Protein AF-A0A6C0DML0-F1 (afdb_monomer_lite)

Structure (mmCIF, N/CA/C/O backbone):
data_AF-A0A6C0DML0-F1
#
_entry.id   AF-A0A6C0DML0-F1
#
loop_
_atom_site.group_PDB
_atom_site.id
_atom_site.type_symbol
_atom_site.label_atom_id
_atom_site.label_alt_id
_atom_site.label_comp_id
_atom_site.label_asym_id
_atom_site.label_entity_id
_atom_site.label_seq_id
_atom_site.pdbx_PDB_ins_code
_atom_site.Cartn_x
_atom_site.Cartn_y
_atom_site.Cartn_z
_atom_site.occupancy
_atom_site.B_iso_or_equiv
_atom_site.auth_seq_id
_atom_site.auth_comp_id
_atom_site.auth_asym_id
_atom_site.auth_atom_id
_atom_site.pdbx_PDB_model_num
ATOM 1 N N . GLY A 1 1 ? -5.661 2.789 -9.251 1.00 93.88 1 GLY A N 1
ATOM 2 C CA . GLY A 1 1 ? -4.244 3.008 -8.913 1.00 93.88 1 GLY A CA 1
ATOM 3 C C . GLY A 1 1 ? -3.797 1.994 -7.886 1.00 93.88 1 GLY A C 1
ATOM 4 O O . GLY A 1 1 ? -4.492 1.006 -7.683 1.00 93.88 1 GLY A O 1
ATOM 5 N N . ASP A 1 2 ? -2.663 2.245 -7.259 1.00 95.19 2 ASP A N 1
ATOM 6 C CA . ASP A 1 2 ? -1.960 1.373 -6.307 1.00 95.19 2 ASP A CA 1
ATOM 7 C C . ASP A 1 2 ? -2.015 1.852 -4.852 1.00 95.19 2 ASP A C 1
ATOM 9 O O . ASP A 1 2 ? -1.761 1.061 -3.951 1.00 95.19 2 ASP A O 1
ATOM 13 N N . SER A 1 3 ? -2.454 3.087 -4.599 1.00 97.00 3 SER A N 1
ATOM 14 C CA . SER A 1 3 ? -2.884 3.501 -3.258 1.00 97.00 3 SER A CA 1
ATOM 15 C C . SER A 1 3 ? -3.981 2.575 -2.717 1.00 97.00 3 SER A C 1
ATOM 17 O O . SER A 1 3 ? -4.858 2.118 -3.464 1.00 97.00 3 SER A O 1
ATOM 19 N N . GLN A 1 4 ? -3.973 2.332 -1.405 1.00 97.94 4 GLN A N 1
ATOM 20 C CA . GLN A 1 4 ? -4.898 1.395 -0.770 1.00 97.94 4 GLN A CA 1
ATOM 21 C C . GLN A 1 4 ? -5.742 2.040 0.334 1.00 97.94 4 GLN A C 1
ATOM 23 O O . GLN A 1 4 ? -5.418 3.077 0.912 1.00 97.94 4 GLN A O 1
ATOM 28 N N . THR A 1 5 ? -6.873 1.404 0.607 1.00 98.06 5 THR A N 1
ATOM 29 C CA . THR A 1 5 ? -7.866 1.734 1.619 1.00 98.06 5 THR A CA 1
ATOM 30 C C . THR A 1 5 ? -8.155 0.481 2.428 1.00 98.06 5 THR A C 1
ATOM 32 O O . THR A 1 5 ? -8.636 -0.509 1.879 1.00 98.06 5 THR A O 1
ATOM 35 N N . ALA A 1 6 ? -7.898 0.545 3.729 1.00 98.19 6 ALA A N 1
ATOM 36 C CA . ALA A 1 6 ? -8.237 -0.470 4.711 1.00 98.19 6 ALA A CA 1
ATOM 37 C C . ALA A 1 6 ? -9.461 -0.022 5.525 1.00 98.19 6 ALA A C 1
ATOM 39 O O . ALA A 1 6 ? -9.567 1.137 5.933 1.00 98.19 6 ALA A O 1
ATOM 40 N N . VAL A 1 7 ? -10.395 -0.937 5.773 1.00 98.38 7 VAL A N 1
ATOM 41 C CA . VAL A 1 7 ? -11.592 -0.695 6.584 1.00 98.38 7 VAL A CA 1
ATOM 42 C C . VAL A 1 7 ? -11.605 -1.673 7.743 1.00 98.38 7 VAL A C 1
ATOM 44 O O . VAL A 1 7 ? -11.570 -2.888 7.547 1.00 98.38 7 VAL A O 1
ATOM 47 N N . PHE A 1 8 ? -11.708 -1.123 8.945 1.00 98.25 8 PHE A N 1
ATOM 48 C CA . PHE A 1 8 ? -11.825 -1.863 10.189 1.00 98.25 8 PHE A CA 1
ATOM 49 C C . PHE A 1 8 ? -13.219 -1.678 10.774 1.00 98.25 8 PHE A C 1
ATOM 51 O O . PHE A 1 8 ? -13.732 -0.555 10.797 1.00 98.25 8 PHE A O 1
ATOM 58 N N . ILE A 1 9 ? -13.801 -2.761 11.282 1.00 97.06 9 ILE A N 1
ATOM 59 C CA . ILE A 1 9 ? -15.013 -2.735 12.105 1.00 97.06 9 ILE A CA 1
ATOM 60 C C . ILE A 1 9 ? -14.655 -3.365 13.445 1.00 97.06 9 ILE A C 1
ATOM 62 O O . ILE A 1 9 ? -14.235 -4.517 13.496 1.00 97.06 9 ILE A O 1
ATOM 66 N N . GLU A 1 10 ? -14.807 -2.602 14.525 1.00 94.81 10 GLU A N 1
ATOM 67 C CA . GLU A 1 10 ? -14.180 -2.917 15.810 1.00 94.81 10 GLU A CA 1
ATOM 68 C C . GLU A 1 10 ? -12.689 -3.232 15.624 1.00 94.81 10 GLU A C 1
ATOM 70 O O . GLU A 1 10 ? -11.957 -2.375 15.131 1.00 94.81 10 GLU A O 1
ATOM 75 N N . ASP A 1 11 ? -12.213 -4.404 16.042 1.00 94.25 11 ASP A N 1
ATOM 76 C CA . ASP A 1 11 ? -10.816 -4.848 15.946 1.00 94.25 11 ASP A CA 1
ATOM 77 C C . ASP A 1 11 ? -10.492 -5.626 14.660 1.00 94.25 11 ASP A C 1
ATOM 79 O O . ASP A 1 11 ? -9.337 -5.985 14.451 1.00 94.25 11 ASP A O 1
ATOM 83 N N . ASP A 1 12 ? -11.466 -5.837 13.771 1.00 96.38 12 ASP A N 1
ATOM 84 C CA . ASP A 1 12 ? -11.284 -6.679 12.589 1.00 96.38 12 ASP A CA 1
ATOM 85 C C . ASP A 1 12 ? -11.021 -5.843 11.329 1.00 96.38 12 ASP A C 1
ATOM 87 O O . ASP A 1 12 ? -11.812 -4.961 10.980 1.00 96.38 12 ASP A O 1
ATOM 91 N N . LEU A 1 13 ? -9.945 -6.157 10.597 1.00 97.44 13 LEU A N 1
ATOM 92 C CA . LEU A 1 13 ? -9.744 -5.690 9.220 1.00 97.44 13 LEU A CA 1
ATOM 93 C C . LEU A 1 13 ? -10.727 -6.430 8.304 1.00 97.44 13 LEU A C 1
ATOM 95 O O . LEU A 1 13 ? -10.506 -7.583 7.937 1.00 97.44 13 LEU A O 1
ATOM 99 N N . VAL A 1 14 ? -11.822 -5.770 7.928 1.00 97.75 14 VAL A N 1
ATOM 100 C CA . VAL A 1 14 ? -12.894 -6.387 7.126 1.00 97.75 14 VAL A CA 1
ATOM 101 C C . VAL A 1 14 ? -12.702 -6.206 5.625 1.00 97.75 14 VAL A C 1
ATOM 103 O O . VAL A 1 14 ? -13.309 -6.925 4.829 1.00 97.75 14 VAL A O 1
ATOM 106 N N . TYR A 1 15 ? -11.892 -5.229 5.219 1.00 97.94 15 TYR A N 1
ATOM 107 C CA . TYR A 1 15 ? -11.622 -4.960 3.814 1.00 97.94 15 TYR A CA 1
ATOM 108 C C . TYR A 1 15 ? -10.293 -4.237 3.626 1.00 97.94 15 TYR A C 1
ATOM 110 O O . TYR A 1 15 ? -9.970 -3.315 4.369 1.00 97.94 15 TYR A O 1
ATOM 118 N N . ILE A 1 16 ? -9.579 -4.613 2.572 1.00 97.56 16 ILE A N 1
ATOM 119 C CA . ILE A 1 16 ? -8.513 -3.829 1.961 1.00 97.56 16 ILE A CA 1
ATOM 120 C C . ILE A 1 16 ? -8.627 -4.012 0.447 1.00 97.56 16 ILE A C 1
ATOM 122 O O . ILE A 1 16 ? -8.854 -5.134 -0.012 1.00 97.56 16 ILE A O 1
ATOM 126 N N . ASN A 1 17 ? -8.539 -2.935 -0.336 1.00 96.81 17 ASN A N 1
ATOM 127 C CA . ASN A 1 17 ? -8.574 -3.090 -1.791 1.00 96.81 17 ASN A CA 1
ATOM 128 C C . ASN A 1 17 ? -7.263 -3.688 -2.307 1.00 96.81 17 ASN A C 1
ATOM 130 O O . ASN A 1 17 ? -6.176 -3.439 -1.775 1.00 96.81 17 ASN A O 1
ATOM 134 N N . THR A 1 18 ? -7.376 -4.439 -3.396 1.00 95.56 18 THR A N 1
ATOM 135 C CA . THR A 1 18 ? -6.220 -4.897 -4.157 1.00 95.56 18 THR A CA 1
ATOM 136 C C . THR A 1 18 ? -5.711 -3.748 -5.036 1.00 95.56 18 THR A C 1
ATOM 138 O O . THR A 1 18 ? -6.524 -3.071 -5.671 1.00 95.56 18 THR A O 1
ATOM 141 N N . PRO A 1 19 ? -4.393 -3.495 -5.086 1.00 95.62 19 PRO A N 1
ATOM 142 C CA . PRO A 1 19 ? -3.811 -2.533 -6.012 1.00 95.62 19 PRO A CA 1
ATOM 143 C C . PRO A 1 19 ? -4.158 -2.847 -7.471 1.00 95.62 19 PRO A C 1
ATOM 145 O O . PRO A 1 19 ? -4.246 -4.011 -7.882 1.00 95.62 19 PRO A O 1
ATOM 148 N N . HIS A 1 20 ? -4.316 -1.798 -8.273 1.00 95.25 20 HIS A N 1
ATOM 149 C CA . HIS A 1 20 ? -4.466 -1.927 -9.715 1.00 95.25 20 HIS A CA 1
ATOM 150 C C . HIS A 1 20 ? -3.101 -1.820 -10.403 1.00 95.25 20 HIS A C 1
ATOM 152 O O . HIS A 1 20 ? -2.721 -0.753 -10.899 1.00 95.25 20 HIS A O 1
ATOM 158 N N . THR A 1 21 ? -2.368 -2.931 -10.384 1.00 93.19 21 THR A N 1
ATOM 159 C CA . THR A 1 21 ? -1.037 -3.110 -10.981 1.00 93.19 21 THR A CA 1
ATOM 160 C C . THR A 1 21 ? -1.000 -4.395 -11.810 1.00 93.19 21 THR A C 1
ATOM 162 O O . THR A 1 21 ? -1.948 -5.183 -11.809 1.00 93.19 21 THR A O 1
ATOM 165 N N . MET A 1 22 ? 0.108 -4.640 -12.509 1.00 90.94 22 MET A N 1
ATOM 166 C CA . MET A 1 22 ? 0.290 -5.857 -13.309 1.00 90.94 22 MET A CA 1
ATOM 167 C C . MET A 1 22 ? 0.529 -7.131 -12.479 1.00 90.94 22 MET A C 1
ATOM 169 O O . MET A 1 22 ? 0.470 -8.228 -13.029 1.00 90.94 22 MET A O 1
ATOM 173 N N . ASP A 1 23 ? 0.730 -7.014 -11.165 1.00 88.94 23 ASP A N 1
ATOM 174 C CA . ASP A 1 23 ? 0.811 -8.172 -10.264 1.00 88.94 23 ASP A CA 1
ATOM 175 C C . ASP A 1 23 ? -0.586 -8.711 -9.902 1.00 88.94 23 ASP A C 1
ATOM 177 O O . ASP A 1 23 ? -0.748 -9.856 -9.473 1.00 88.94 23 ASP A O 1
ATOM 181 N N . ASN A 1 24 ? -1.629 -7.905 -10.124 1.00 91.88 24 ASN A N 1
ATOM 182 C CA . ASN A 1 24 ? -3.017 -8.310 -9.974 1.00 91.88 24 ASN A CA 1
ATOM 183 C C . ASN A 1 24 ? -3.502 -9.007 -11.256 1.00 91.88 24 ASN A C 1
ATOM 185 O O . ASN A 1 24 ? -3.801 -8.365 -12.261 1.00 91.88 24 ASN A O 1
ATOM 189 N N . MET A 1 25 ? -3.640 -10.336 -11.219 1.00 90.44 25 MET A N 1
ATOM 190 C CA . MET A 1 25 ? -4.054 -11.123 -12.392 1.00 90.44 25 MET A CA 1
ATOM 191 C C . MET A 1 25 ? -5.420 -10.713 -12.963 1.00 90.44 25 MET A C 1
ATOM 193 O O . MET A 1 25 ? -5.630 -10.825 -14.170 1.00 90.44 25 MET A O 1
ATOM 197 N N . ALA A 1 26 ? -6.339 -10.200 -12.137 1.00 91.50 26 ALA A N 1
ATOM 198 C CA . ALA A 1 26 ? -7.614 -9.683 -12.631 1.00 91.50 26 ALA A CA 1
ATOM 199 C C . ALA A 1 26 ? -7.417 -8.418 -13.484 1.00 91.50 26 ALA A C 1
ATOM 201 O O . ALA A 1 26 ? -8.069 -8.259 -14.516 1.00 91.50 26 ALA A O 1
ATOM 202 N N . GLU A 1 27 ? -6.474 -7.554 -13.100 1.00 91.38 27 GLU A N 1
ATOM 203 C CA . GLU A 1 27 ? -6.104 -6.387 -13.899 1.00 91.38 27 GLU A CA 1
ATOM 204 C C . GLU A 1 27 ? -5.375 -6.782 -15.172 1.00 91.38 27 GLU A C 1
ATOM 206 O O . GLU A 1 27 ? -5.682 -6.221 -16.218 1.00 91.38 27 GLU A O 1
ATOM 211 N N . VAL A 1 28 ? -4.480 -7.774 -15.117 1.00 88.75 28 VAL A N 1
ATOM 212 C CA . VAL A 1 28 ? -3.797 -8.307 -16.307 1.00 88.75 28 VAL A CA 1
ATOM 213 C C . VAL A 1 28 ? -4.809 -8.755 -17.359 1.00 88.75 28 VAL A C 1
ATOM 215 O O . VAL A 1 28 ? -4.687 -8.376 -18.523 1.00 88.75 28 VAL A O 1
ATOM 218 N N . GLU A 1 29 ? -5.838 -9.513 -16.975 1.00 88.75 29 GLU A N 1
ATOM 219 C CA . GLU A 1 29 ? -6.895 -9.902 -17.917 1.00 88.75 29 GLU A CA 1
ATOM 220 C C . GLU A 1 29 ? -7.714 -8.702 -18.411 1.00 88.75 29 GLU A C 1
ATOM 222 O O . GLU A 1 29 ? -8.021 -8.618 -19.601 1.00 88.75 29 GLU A O 1
ATOM 227 N N . ARG A 1 30 ? -8.023 -7.737 -17.534 1.00 87.88 30 ARG A N 1
ATOM 228 C CA . ARG A 1 30 ? -8.771 -6.526 -17.901 1.00 87.88 30 ARG A CA 1
ATOM 229 C C . ARG A 1 30 ? -8.016 -5.677 -18.929 1.00 87.88 30 ARG A C 1
ATOM 231 O O . ARG A 1 30 ? -8.591 -5.278 -19.941 1.00 87.88 30 ARG A O 1
ATOM 238 N N . VAL A 1 31 ? -6.728 -5.407 -18.707 1.00 86.12 31 VAL A N 1
ATOM 239 C CA . VAL A 1 31 ? -5.958 -4.456 -19.529 1.00 86.12 31 VAL A CA 1
ATOM 240 C C . VAL A 1 31 ? -5.550 -4.991 -20.893 1.00 86.12 31 VAL A C 1
ATOM 242 O O . VAL A 1 31 ? -5.407 -4.186 -21.816 1.00 86.12 31 VAL A O 1
ATOM 245 N N . LYS A 1 32 ? -5.437 -6.318 -21.068 1.00 82.62 32 LYS A N 1
ATOM 246 C CA . LYS A 1 32 ? -5.144 -6.956 -22.371 1.00 82.62 32 LYS A CA 1
ATOM 247 C C . LYS A 1 32 ? -6.042 -6.457 -23.503 1.00 82.62 32 LYS A C 1
ATOM 249 O O . LYS A 1 32 ? -5.628 -6.453 -24.659 1.00 82.62 32 LYS A O 1
ATOM 254 N N . HIS A 1 33 ? -7.267 -6.054 -23.177 1.00 79.38 33 HIS A N 1
ATOM 255 C CA . HIS A 1 33 ? -8.265 -5.606 -24.144 1.00 79.38 33 HIS A CA 1
ATOM 256 C C . HIS A 1 33 ? -8.387 -4.083 -24.262 1.00 79.38 33 HIS A C 1
ATOM 258 O O . HIS A 1 33 ? -8.988 -3.600 -25.218 1.00 79.38 33 HIS A O 1
ATOM 264 N N . VAL A 1 34 ? -7.844 -3.333 -23.302 1.00 77.19 34 VAL A N 1
ATOM 265 C CA . VAL A 1 34 ? -8.111 -1.894 -23.136 1.00 77.19 34 VAL A CA 1
ATOM 266 C C . VAL A 1 34 ? -6.882 -1.046 -23.443 1.00 77.19 34 VAL A C 1
ATOM 268 O O . VAL A 1 34 ? -7.019 0.107 -23.843 1.00 77.19 34 VAL A O 1
ATOM 271 N N . ILE A 1 35 ? -5.684 -1.614 -23.296 1.00 77.00 35 ILE A N 1
ATOM 272 C CA . ILE A 1 35 ? -4.423 -0.903 -23.483 1.00 77.00 35 ILE A CA 1
ATOM 273 C C . ILE A 1 35 ? -3.761 -1.400 -24.776 1.00 77.00 35 ILE A C 1
ATOM 275 O O . ILE A 1 35 ? -3.022 -2.385 -24.750 1.00 77.00 35 ILE A O 1
ATOM 279 N N . PRO A 1 36 ? -4.035 -0.791 -25.943 1.00 70.94 36 PRO A N 1
ATOM 280 C CA . PRO A 1 36 ? -3.389 -1.192 -27.187 1.00 70.94 36 PRO A CA 1
ATOM 281 C C . PRO A 1 36 ? -1.902 -0.810 -27.174 1.00 70.94 36 PRO A C 1
ATOM 283 O O . PRO A 1 36 ? -1.524 0.204 -26.597 1.00 70.94 36 PRO A O 1
ATOM 286 N N . ASN A 1 37 ? -1.066 -1.595 -27.861 1.00 75.38 37 ASN A N 1
ATOM 287 C CA . ASN A 1 37 ? 0.341 -1.263 -28.136 1.00 75.38 37 ASN A CA 1
ATOM 288 C C . ASN A 1 37 ? 1.185 -0.935 -26.886 1.00 75.38 37 ASN A C 1
ATOM 290 O O . ASN A 1 37 ? 1.981 0.003 -26.888 1.00 75.38 37 ASN A O 1
ATOM 294 N N . HIS A 1 38 ? 1.023 -1.717 -25.819 1.00 82.31 38 HIS A N 1
ATOM 295 C CA . HIS A 1 38 ? 1.942 -1.690 -24.686 1.00 82.31 38 HIS A CA 1
ATOM 296 C C . HIS A 1 38 ? 2.901 -2.876 -24.733 1.00 82.31 38 HIS A C 1
ATOM 298 O O . HIS A 1 38 ? 2.602 -3.926 -25.308 1.00 82.31 38 HIS A O 1
ATOM 304 N N . TYR A 1 39 ? 4.039 -2.717 -24.076 1.00 85.31 39 TYR A N 1
ATOM 305 C CA . TYR A 1 39 ? 4.870 -3.833 -23.659 1.00 85.31 39 TYR A CA 1
ATOM 306 C C . TYR A 1 39 ? 5.140 -3.734 -22.168 1.00 85.31 39 TYR A C 1
ATOM 308 O O . TYR A 1 39 ? 4.914 -2.708 -21.528 1.00 85.31 39 TYR A O 1
ATOM 316 N N . ILE A 1 40 ? 5.583 -4.847 -21.611 1.00 87.69 40 ILE A N 1
ATOM 317 C CA . ILE A 1 40 ? 5.849 -4.979 -20.193 1.00 87.69 40 ILE A CA 1
ATOM 318 C C . ILE A 1 40 ? 7.359 -5.001 -19.999 1.00 87.69 40 ILE A C 1
ATOM 320 O O . ILE A 1 40 ? 8.065 -5.695 -20.733 1.00 87.69 40 ILE A O 1
ATOM 324 N N . VAL A 1 41 ? 7.842 -4.263 -19.005 1.00 90.62 41 VAL A N 1
ATOM 325 C CA . VAL A 1 41 ? 9.226 -4.363 -18.537 1.00 90.62 41 VAL A CA 1
ATOM 326 C C . VAL A 1 41 ? 9.244 -4.738 -17.067 1.00 90.62 41 VAL A C 1
ATOM 328 O O . VAL A 1 41 ? 8.400 -4.288 -16.292 1.00 90.62 41 VAL A O 1
ATOM 331 N N . GLN A 1 42 ? 10.210 -5.573 -16.704 1.00 92.12 42 GLN A N 1
ATOM 332 C CA . GLN A 1 42 ? 10.499 -5.903 -15.317 1.00 92.12 42 GLN A CA 1
ATOM 333 C C . GLN A 1 42 ? 11.651 -5.032 -14.835 1.00 92.12 42 GLN A C 1
ATOM 335 O O . GLN A 1 42 ? 12.624 -4.817 -15.565 1.00 92.12 42 GLN A O 1
ATOM 340 N N . VAL A 1 43 ? 11.485 -4.473 -13.644 1.00 90.50 43 VAL A N 1
ATOM 341 C CA . VAL A 1 43 ? 12.467 -3.607 -13.002 1.00 90.50 43 VAL A CA 1
ATOM 342 C C . VAL A 1 43 ? 12.669 -4.117 -11.577 1.00 90.50 43 VAL A C 1
ATOM 344 O O . VAL A 1 43 ? 11.675 -4.394 -10.898 1.00 90.50 43 VAL A O 1
ATOM 347 N N . PRO A 1 44 ? 13.915 -4.201 -11.084 1.00 89.88 44 PRO A N 1
ATOM 348 C CA . PRO A 1 44 ? 14.152 -4.581 -9.703 1.00 89.88 44 PRO A CA 1
ATOM 349 C C . PRO A 1 44 ? 13.577 -3.527 -8.752 1.00 89.88 44 PRO A C 1
ATOM 351 O O . PRO A 1 44 ? 13.782 -2.325 -8.935 1.00 89.88 44 PRO A O 1
ATOM 354 N N . ARG A 1 45 ? 12.914 -3.988 -7.695 1.00 89.62 45 ARG A N 1
ATOM 355 C CA . ARG A 1 45 ? 12.476 -3.194 -6.547 1.00 89.62 45 ARG A CA 1
ATOM 356 C C . ARG A 1 45 ? 12.918 -3.841 -5.240 1.00 89.62 45 ARG A C 1
ATOM 358 O O . ARG A 1 45 ? 13.173 -5.044 -5.180 1.00 89.62 45 ARG A O 1
ATOM 365 N N . TYR A 1 46 ? 12.958 -3.047 -4.180 1.00 91.19 46 TYR A N 1
ATOM 366 C CA . TYR A 1 46 ? 13.096 -3.558 -2.820 1.00 91.19 46 TYR A CA 1
ATOM 367 C C . TYR A 1 46 ? 11.716 -3.663 -2.183 1.00 91.19 46 TYR A C 1
ATOM 369 O O . TYR A 1 46 ? 10.960 -2.698 -2.193 1.00 91.19 46 TYR A O 1
ATOM 377 N N . ALA A 1 47 ? 11.401 -4.829 -1.631 1.00 92.44 47 ALA A N 1
ATOM 378 C CA . ALA A 1 47 ? 10.193 -5.055 -0.854 1.00 92.44 47 ALA A CA 1
ATOM 379 C C . ALA A 1 47 ? 10.583 -5.436 0.572 1.00 92.44 47 ALA A C 1
ATOM 381 O O . ALA A 1 47 ? 11.498 -6.239 0.781 1.00 92.44 47 ALA A O 1
ATOM 382 N N . ILE A 1 48 ? 9.884 -4.885 1.559 1.00 94.69 48 ILE A N 1
ATOM 383 C CA . ILE A 1 48 ? 10.034 -5.319 2.948 1.00 94.69 48 ILE A CA 1
ATOM 384 C C . ILE A 1 48 ? 9.696 -6.811 3.069 1.00 94.69 48 ILE A C 1
ATOM 386 O O . ILE A 1 48 ? 8.703 -7.295 2.528 1.00 94.69 48 ILE A O 1
ATOM 390 N N . SER A 1 49 ? 10.548 -7.557 3.767 1.00 94.62 49 SER A N 1
ATOM 391 C CA . SER A 1 49 ? 10.334 -8.981 4.063 1.00 94.62 49 SER A CA 1
ATOM 392 C C . SER A 1 49 ? 10.161 -9.245 5.554 1.00 94.62 49 SER A C 1
ATOM 394 O O . SER A 1 49 ? 9.636 -10.282 5.950 1.00 94.62 49 SER A O 1
ATOM 396 N N . SER A 1 50 ? 10.614 -8.316 6.395 1.00 95.56 50 SER A N 1
ATOM 397 C CA . SER A 1 50 ? 10.429 -8.335 7.844 1.00 95.56 50 SER A CA 1
ATOM 398 C C . SER A 1 50 ? 10.595 -6.927 8.413 1.00 95.56 50 SER A C 1
ATOM 400 O O . SER A 1 50 ? 10.895 -5.984 7.685 1.00 95.56 50 SER A O 1
ATOM 402 N N . LEU A 1 51 ? 10.443 -6.769 9.732 1.00 94.88 51 LEU A N 1
ATOM 403 C CA . LEU A 1 51 ? 10.560 -5.465 10.395 1.00 94.88 51 LEU A CA 1
ATOM 404 C C . LEU A 1 51 ? 11.934 -4.800 10.220 1.00 94.88 51 LEU A C 1
ATOM 406 O O . LEU A 1 51 ? 12.043 -3.599 10.449 1.00 94.88 51 LEU A O 1
ATOM 410 N N . THR A 1 52 ? 12.966 -5.559 9.847 1.00 94.56 52 THR A N 1
ATOM 411 C CA . THR A 1 52 ? 14.355 -5.085 9.724 1.00 94.56 52 THR A CA 1
ATOM 412 C C . THR A 1 52 ? 15.040 -5.496 8.422 1.00 94.56 52 THR A C 1
ATOM 414 O O . THR A 1 52 ? 16.212 -5.172 8.226 1.00 94.56 52 THR A O 1
ATOM 417 N N . SER A 1 53 ? 14.347 -6.216 7.533 1.00 95.19 53 SER A N 1
ATOM 418 C CA . SER A 1 53 ? 14.946 -6.748 6.303 1.00 95.19 53 SER A CA 1
ATOM 419 C C . SER A 1 53 ? 14.082 -6.475 5.077 1.00 95.19 53 SER A C 1
ATOM 421 O O . SER A 1 53 ? 12.855 -6.400 5.166 1.00 95.19 53 SER A O 1
ATOM 423 N N . MET A 1 54 ? 14.752 -6.357 3.937 1.00 95.44 54 MET A N 1
ATOM 424 C CA . MET A 1 54 ? 14.156 -6.236 2.613 1.00 95.44 54 MET A CA 1
ATOM 425 C C . MET A 1 54 ? 14.721 -7.305 1.690 1.00 95.44 54 MET A C 1
ATOM 427 O O . MET A 1 54 ? 15.851 -7.761 1.857 1.00 95.44 54 MET A O 1
ATOM 431 N N . LYS A 1 55 ? 13.956 -7.647 0.663 1.00 94.06 55 LYS A N 1
ATOM 432 C CA . LYS A 1 55 ? 14.372 -8.518 -0.433 1.00 94.06 55 LYS A CA 1
ATOM 433 C C . LYS A 1 55 ? 14.271 -7.776 -1.756 1.00 94.06 55 LYS A C 1
ATOM 435 O O . LYS A 1 55 ? 13.421 -6.901 -1.927 1.00 94.06 55 LYS A O 1
ATOM 440 N N . LYS A 1 56 ? 15.136 -8.145 -2.697 1.00 92.44 56 LYS A N 1
ATOM 441 C CA . LYS A 1 56 ? 15.000 -7.726 -4.091 1.00 92.44 56 LYS A CA 1
ATOM 442 C C . LYS A 1 56 ? 13.928 -8.567 -4.764 1.00 92.44 56 LYS A C 1
ATOM 444 O O . LYS A 1 56 ? 14.001 -9.794 -4.744 1.00 92.44 56 LYS A O 1
ATOM 449 N N . GLU A 1 57 ? 12.963 -7.900 -5.369 1.00 91.94 57 GLU A N 1
ATOM 450 C CA . GLU A 1 57 ? 11.922 -8.506 -6.191 1.00 91.94 57 GLU A CA 1
ATOM 451 C C . GLU A 1 57 ? 11.882 -7.814 -7.548 1.00 91.94 57 GLU A C 1
ATOM 453 O O . GLU A 1 57 ? 12.355 -6.692 -7.694 1.00 91.94 57 GLU A O 1
ATOM 458 N N . GLU A 1 58 ? 11.285 -8.459 -8.539 1.00 91.12 58 GLU A N 1
ATOM 459 C CA . GLU A 1 58 ? 10.950 -7.796 -9.796 1.00 91.12 58 GLU A CA 1
ATOM 460 C C . GLU A 1 58 ? 9.554 -7.182 -9.673 1.00 91.12 58 GLU A C 1
ATOM 462 O O . GLU A 1 58 ? 8.629 -7.842 -9.200 1.00 91.12 58 GLU A O 1
ATOM 467 N N . THR A 1 59 ? 9.400 -5.934 -10.110 1.00 90.06 59 THR A N 1
ATOM 468 C CA . THR A 1 59 ? 8.094 -5.303 -10.328 1.00 90.06 59 THR A CA 1
ATOM 469 C C . THR A 1 59 ? 7.868 -5.050 -11.807 1.00 90.06 59 THR A C 1
ATOM 471 O O . THR A 1 59 ? 8.803 -4.987 -12.609 1.00 90.06 59 THR A O 1
ATOM 474 N N . THR A 1 60 ? 6.605 -4.906 -12.173 1.00 91.06 60 THR A N 1
ATOM 475 C CA . THR A 1 60 ? 6.162 -4.891 -13.556 1.00 91.06 60 THR A CA 1
ATOM 476 C C . THR A 1 60 ? 5.643 -3.509 -13.941 1.00 91.06 60 THR A C 1
ATOM 478 O O . THR A 1 60 ? 4.646 -3.036 -13.400 1.00 91.06 60 THR A O 1
ATOM 481 N N . TYR A 1 61 ? 6.276 -2.883 -14.935 1.00 90.31 61 TYR A N 1
ATOM 482 C CA . TYR A 1 61 ? 5.816 -1.627 -15.527 1.00 90.31 61 TYR A CA 1
ATOM 483 C C . TYR A 1 61 ? 5.176 -1.860 -16.891 1.00 90.31 61 TYR A C 1
ATOM 485 O O . TYR A 1 61 ? 5.660 -2.646 -17.710 1.00 90.31 61 TYR A O 1
ATOM 493 N N . ILE A 1 62 ? 4.118 -1.100 -17.158 1.00 88.56 62 ILE A N 1
ATOM 494 C CA . ILE A 1 62 ? 3.502 -0.986 -18.476 1.00 88.56 62 ILE A CA 1
ATOM 495 C C . ILE A 1 62 ? 4.192 0.159 -19.205 1.00 88.56 62 ILE A C 1
ATOM 497 O O . ILE A 1 62 ? 4.175 1.300 -18.734 1.00 88.56 62 ILE A O 1
ATOM 501 N N . VAL A 1 63 ? 4.780 -0.143 -20.358 1.00 88.25 63 VAL A N 1
ATOM 502 C CA . VAL A 1 63 ? 5.360 0.855 -21.251 1.00 88.25 63 VAL A CA 1
ATOM 503 C C . VAL A 1 63 ? 4.445 1.046 -22.446 1.00 88.25 63 VAL A C 1
ATOM 505 O O . VAL A 1 63 ? 4.164 0.112 -23.197 1.00 88.25 63 VAL A O 1
ATOM 508 N N . TYR A 1 64 ? 3.970 2.271 -22.606 1.00 82.75 64 TYR A N 1
ATOM 509 C CA . TYR A 1 64 ? 3.138 2.687 -23.729 1.00 82.75 64 TYR A CA 1
ATOM 510 C C . TYR A 1 64 ? 4.048 3.149 -24.849 1.00 82.75 64 TYR A C 1
ATOM 512 O O . TYR A 1 64 ? 4.978 3.893 -24.575 1.00 82.75 64 TYR A O 1
ATOM 520 N N . SER A 1 65 ? 3.801 2.741 -26.091 1.00 72.00 65 SER A N 1
ATOM 521 C CA . SER A 1 65 ? 4.727 3.045 -27.186 1.00 72.00 65 SER A CA 1
ATOM 522 C C . SER A 1 65 ? 4.647 4.491 -27.697 1.00 72.00 65 SER A C 1
ATOM 524 O O . SER A 1 65 ? 5.622 4.983 -28.255 1.00 72.00 65 SER A O 1
ATOM 526 N N . GLU A 1 66 ? 3.514 5.189 -27.531 1.00 71.12 66 GLU A N 1
ATOM 527 C CA . GLU A 1 66 ? 3.302 6.528 -28.109 1.00 71.12 66 GLU A CA 1
ATOM 528 C C . GLU A 1 66 ? 2.378 7.417 -27.243 1.00 71.12 66 GLU A C 1
ATOM 530 O O . GLU A 1 66 ? 1.161 7.224 -27.256 1.00 71.12 66 GLU A O 1
ATOM 535 N N . PRO A 1 67 ? 2.900 8.432 -26.522 1.00 70.94 67 PRO A N 1
ATOM 536 C CA . PRO A 1 67 ? 4.318 8.683 -26.244 1.00 70.94 67 PRO A CA 1
ATOM 537 C C . PRO A 1 67 ? 4.917 7.602 -25.336 1.00 70.94 67 PRO A C 1
ATOM 539 O O . PRO A 1 67 ? 4.205 7.059 -24.491 1.00 70.94 67 PRO A O 1
ATOM 542 N N . GLU A 1 68 ? 6.229 7.360 -25.455 1.00 78.69 68 GLU A N 1
ATOM 543 C CA . GLU A 1 68 ? 6.933 6.441 -24.556 1.00 78.69 68 GLU A CA 1
ATOM 544 C C . GLU A 1 68 ? 6.813 6.912 -23.107 1.00 78.69 68 GLU A C 1
ATOM 546 O O . GLU A 1 68 ? 7.359 7.948 -22.715 1.00 78.69 68 GLU A O 1
ATOM 551 N N . ARG A 1 69 ? 6.031 6.176 -22.319 1.00 84.75 69 ARG A N 1
ATOM 552 C CA . ARG A 1 69 ? 5.846 6.424 -20.890 1.00 84.75 69 ARG A CA 1
ATOM 553 C C . ARG A 1 69 ? 5.722 5.107 -20.163 1.00 84.75 69 ARG A C 1
ATOM 555 O O . ARG A 1 69 ? 5.079 4.185 -20.653 1.00 84.75 69 ARG A O 1
ATOM 562 N N . MET A 1 70 ? 6.294 5.068 -18.970 1.00 88.44 70 MET A N 1
ATOM 563 C CA . MET A 1 70 ? 6.201 3.935 -18.063 1.00 88.44 70 MET A CA 1
ATOM 564 C C . MET A 1 70 ? 5.205 4.257 -16.954 1.00 88.44 70 MET A C 1
ATOM 566 O O . MET A 1 70 ? 5.224 5.357 -16.400 1.00 88.44 70 MET A O 1
ATOM 570 N N . CYS A 1 71 ? 4.324 3.316 -16.634 1.00 89.56 71 CYS A N 1
ATOM 571 C CA . CYS A 1 71 ? 3.406 3.409 -15.501 1.00 89.56 71 CYS A CA 1
ATOM 572 C C . CYS A 1 71 ? 3.383 2.069 -14.760 1.00 89.56 71 CYS A C 1
ATOM 574 O O . CYS A 1 71 ? 3.324 1.019 -15.397 1.00 89.56 71 CYS A O 1
ATOM 576 N N . MET A 1 72 ? 3.423 2.111 -13.428 1.00 91.38 72 MET A N 1
ATOM 577 C CA . MET A 1 72 ? 3.319 0.911 -12.583 1.00 91.38 72 MET A CA 1
ATOM 578 C C . MET A 1 72 ? 1.860 0.451 -12.412 1.00 91.38 72 MET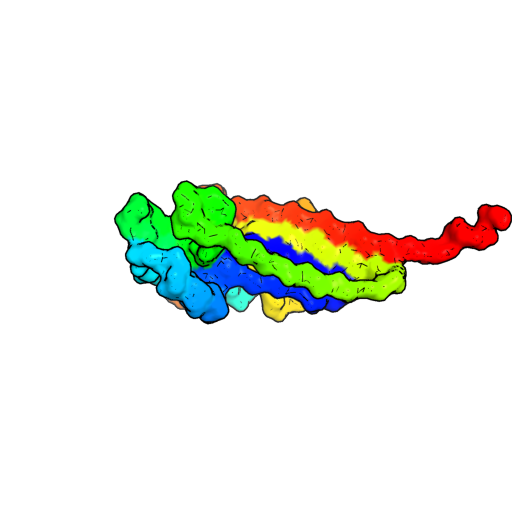 A C 1
ATOM 580 O O . MET A 1 72 ? 1.579 -0.722 -12.180 1.00 91.38 72 MET A O 1
ATOM 584 N N . VAL A 1 73 ? 0.915 1.381 -12.582 1.00 93.50 73 VAL A N 1
ATOM 585 C CA . VAL A 1 73 ? -0.523 1.142 -12.438 1.00 93.50 73 VAL A CA 1
ATOM 586 C C . VAL A 1 73 ? -1.212 0.859 -13.769 1.00 93.50 73 VAL A C 1
ATOM 588 O O . VAL A 1 73 ? -0.837 1.383 -14.818 1.00 93.50 73 VAL A O 1
ATOM 591 N N . THR A 1 74 ? -2.292 0.088 -13.696 1.00 92.19 74 THR A N 1
ATOM 592 C CA . THR A 1 74 ? -3.182 -0.295 -14.810 1.00 92.19 74 THR A CA 1
ATOM 593 C C . THR A 1 74 ? -4.412 0.610 -14.946 1.00 92.19 74 THR A C 1
ATOM 595 O O . THR A 1 74 ? -5.164 0.511 -15.920 1.00 92.19 74 THR A O 1
ATOM 598 N N . GLN A 1 75 ? -4.634 1.505 -13.978 1.00 92.69 75 GLN A N 1
ATOM 599 C CA . GLN A 1 75 ? -5.662 2.546 -14.028 1.00 92.69 75 GLN A CA 1
ATOM 600 C C . GLN A 1 75 ? -5.306 3.755 -13.156 1.00 92.69 75 GLN A C 1
ATOM 602 O O . GLN A 1 75 ? -4.882 3.615 -12.002 1.00 92.69 75 GLN A O 1
ATOM 607 N N . SER A 1 76 ? -5.545 4.953 -13.684 1.00 92.69 76 SER A N 1
ATOM 608 C CA . SER A 1 76 ? -5.363 6.218 -12.971 1.00 92.69 76 SER A CA 1
ATOM 609 C C . SER A 1 76 ? -6.221 7.328 -13.581 1.00 92.69 76 SER A C 1
ATOM 611 O O . SER A 1 76 ? -6.749 7.205 -14.685 1.00 92.69 76 SER A O 1
ATOM 613 N N . LEU A 1 77 ? -6.372 8.429 -12.844 1.00 92.75 77 LEU A N 1
ATOM 614 C CA . LEU A 1 77 ? -6.852 9.685 -13.412 1.00 92.75 77 LEU A CA 1
ATOM 615 C C . LEU A 1 77 ? -5.686 10.409 -14.099 1.00 92.75 77 LEU A C 1
ATOM 617 O O . LEU A 1 77 ? -4.562 10.406 -13.603 1.00 92.75 77 LEU A O 1
ATOM 621 N N . GLY A 1 78 ? -5.956 11.098 -15.208 1.00 88.19 78 GLY A N 1
ATOM 622 C CA . GLY A 1 78 ? -4.939 11.883 -15.910 1.00 88.19 78 GLY A CA 1
ATOM 623 C C . GLY A 1 78 ? -4.139 11.053 -16.913 1.00 88.19 78 GLY A C 1
ATOM 624 O O . GLY A 1 78 ? -4.733 10.422 -17.782 1.00 88.19 78 GLY A O 1
ATOM 625 N N . HIS A 1 79 ? -2.802 11.148 -16.872 1.00 85.81 79 HIS A N 1
ATOM 626 C CA . HIS A 1 79 ? -1.883 10.466 -17.805 1.00 85.81 79 HIS A CA 1
ATOM 627 C C . HIS A 1 79 ? -2.269 10.625 -19.287 1.00 85.81 79 HIS A C 1
ATOM 629 O O . HIS A 1 79 ? -2.128 9.700 -20.074 1.00 85.81 79 HIS A O 1
ATOM 635 N N . LEU A 1 80 ? -2.798 11.796 -19.666 1.00 85.88 80 LEU A N 1
ATOM 636 C CA . LEU A 1 80 ? -3.298 12.074 -21.020 1.00 85.88 80 LEU A CA 1
ATOM 637 C C . LEU A 1 80 ? -4.306 11.024 -21.536 1.00 85.88 80 LEU A C 1
ATOM 639 O O . LEU A 1 80 ? -4.375 10.787 -22.736 1.00 85.88 80 LEU A O 1
ATOM 643 N N . GLN A 1 81 ? -5.087 10.416 -20.632 1.00 84.12 81 GLN A N 1
ATOM 644 C CA . GLN A 1 81 ? -6.071 9.364 -20.928 1.00 84.12 81 GLN A CA 1
ATOM 645 C C . GLN A 1 81 ? -5.455 8.072 -21.495 1.00 84.12 81 GLN A C 1
ATOM 647 O O . GLN A 1 81 ? -6.154 7.271 -22.108 1.00 84.12 81 GLN A O 1
ATOM 652 N N . MET A 1 82 ? -4.153 7.849 -21.279 1.00 82.50 82 MET A N 1
ATOM 653 C CA . MET A 1 82 ? -3.469 6.611 -21.678 1.00 82.50 82 MET A CA 1
ATOM 654 C C . MET A 1 82 ? -3.906 5.405 -20.841 1.00 82.50 82 MET A C 1
ATOM 656 O O . MET A 1 82 ? -3.837 4.269 -21.300 1.00 82.50 82 MET A O 1
ATOM 660 N N . LEU A 1 83 ? -4.341 5.665 -19.609 1.00 86.75 83 LEU A N 1
ATOM 661 C CA . LEU A 1 83 ? -4.833 4.669 -18.674 1.00 86.75 83 LEU A CA 1
ATOM 662 C C . LEU A 1 83 ? -6.359 4.765 -18.574 1.00 86.75 83 LEU A C 1
ATOM 664 O O . LEU A 1 83 ? -6.887 5.879 -18.480 1.00 86.75 83 LEU A O 1
ATOM 668 N N . PRO A 1 84 ? -7.080 3.631 -18.551 1.00 87.44 84 PRO A N 1
ATOM 669 C CA . PRO A 1 84 ? -8.498 3.649 -18.231 1.00 87.44 84 PRO A CA 1
ATOM 670 C C . PRO A 1 84 ? -8.706 4.131 -16.791 1.00 87.44 84 PRO A C 1
ATOM 672 O O . PRO A 1 84 ? -7.867 3.919 -15.914 1.00 87.44 84 PRO A O 1
ATOM 675 N N . CYS A 1 85 ? -9.861 4.738 -16.536 1.00 89.44 85 CYS A N 1
ATOM 676 C CA . CYS A 1 85 ? -10.305 5.083 -15.192 1.00 89.44 85 CYS A CA 1
ATOM 677 C C . CYS A 1 85 ? -11.637 4.387 -14.918 1.00 89.44 85 CYS A C 1
ATOM 679 O O . CYS A 1 85 ? -12.707 4.891 -15.255 1.00 89.44 85 CYS A O 1
ATOM 681 N N . GLU A 1 86 ? -11.543 3.199 -14.330 1.00 89.69 86 GLU A N 1
ATOM 682 C CA . GLU A 1 86 ? -12.674 2.342 -13.981 1.00 89.69 86 GLU A CA 1
ATOM 683 C C . GLU A 1 86 ? -12.578 2.029 -12.482 1.00 89.69 86 GLU A C 1
ATOM 685 O O . GLU A 1 86 ? -12.021 0.995 -12.105 1.00 89.69 86 GLU A O 1
ATOM 690 N N . PRO A 1 87 ? -13.023 2.954 -11.609 1.00 91.31 87 PRO A N 1
ATOM 691 C CA . PRO A 1 87 ? -12.871 2.782 -10.172 1.00 91.31 87 PRO A CA 1
ATOM 692 C C . PRO A 1 87 ? -13.683 1.581 -9.682 1.00 91.31 87 PRO A C 1
ATOM 694 O O . PRO A 1 87 ? -14.873 1.457 -9.979 1.00 91.31 87 PRO A O 1
ATOM 697 N N . GLU A 1 88 ? -13.050 0.724 -8.884 1.00 92.25 88 GLU A N 1
ATOM 698 C CA . GLU A 1 88 ? -13.752 -0.339 -8.175 1.00 92.25 88 GLU A CA 1
ATOM 699 C C . GLU A 1 88 ? -14.550 0.245 -7.001 1.00 92.25 88 GLU A C 1
ATOM 701 O O . GLU A 1 88 ? -14.051 1.060 -6.222 1.00 92.25 88 GLU A O 1
ATOM 706 N N . VAL A 1 89 ? -15.808 -0.183 -6.863 1.00 94.62 89 VAL A N 1
ATOM 707 C CA . VAL A 1 89 ? -16.692 0.257 -5.781 1.00 94.62 89 VAL A CA 1
ATOM 708 C C . VAL A 1 89 ? -16.972 -0.911 -4.848 1.00 94.62 89 VAL A C 1
ATOM 710 O O . VAL A 1 89 ? -17.614 -1.890 -5.231 1.00 94.62 89 VAL A O 1
ATOM 713 N N . LYS A 1 90 ? -16.557 -0.765 -3.589 1.00 95.50 90 LYS A N 1
ATOM 714 C CA . LYS A 1 90 ? -16.885 -1.698 -2.513 1.00 95.50 90 LYS A CA 1
ATOM 715 C C . LYS A 1 90 ? -17.846 -1.058 -1.519 1.00 95.50 90 LYS A C 1
ATOM 717 O O . LYS A 1 90 ? -17.585 0.020 -0.996 1.00 95.50 90 LYS A O 1
ATOM 722 N N . ILE A 1 91 ? -18.930 -1.769 -1.217 1.00 96.62 91 ILE A N 1
ATOM 723 C CA . ILE A 1 91 ? -19.828 -1.447 -0.106 1.00 96.62 91 ILE A CA 1
ATOM 724 C C . ILE A 1 91 ? -19.473 -2.368 1.062 1.00 96.62 91 ILE A C 1
ATOM 726 O O . ILE A 1 91 ? -19.431 -3.590 0.899 1.00 96.62 91 ILE A O 1
ATOM 730 N N . VAL A 1 92 ? -19.199 -1.774 2.223 1.00 96.06 92 VAL A N 1
ATOM 731 C CA . VAL A 1 92 ? -18.959 -2.487 3.483 1.00 96.06 92 VAL A CA 1
ATOM 732 C C . VAL A 1 92 ? -20.148 -2.227 4.401 1.00 96.06 92 VAL A C 1
ATOM 734 O O . VAL A 1 92 ? -20.412 -1.086 4.780 1.00 96.06 92 VAL A O 1
ATOM 737 N N . GLU A 1 93 ? -20.886 -3.284 4.726 1.00 95.38 93 GLU A N 1
ATOM 738 C CA . GLU A 1 93 ? -22.013 -3.208 5.653 1.00 95.38 93 GLU A CA 1
ATOM 739 C C . GLU A 1 93 ? -21.522 -3.217 7.102 1.00 95.38 93 GLU A C 1
ATOM 741 O O . GLU A 1 93 ? -20.570 -3.915 7.451 1.00 95.38 93 GLU A O 1
ATOM 746 N N . TYR A 1 94 ? -22.197 -2.458 7.961 1.00 93.44 94 TYR A N 1
ATOM 747 C CA . TYR A 1 94 ? -21.907 -2.383 9.388 1.00 93.44 94 TYR A CA 1
ATOM 748 C C . TYR A 1 94 ? -23.208 -2.315 10.188 1.00 93.44 94 TYR A C 1
ATOM 750 O O . TYR A 1 94 ? -24.261 -1.926 9.676 1.00 93.44 94 TYR A O 1
ATOM 758 N N . LYS A 1 95 ? -23.146 -2.693 11.464 1.00 92.44 95 LYS A N 1
ATOM 759 C CA . LYS A 1 95 ? -24.276 -2.602 12.390 1.00 92.44 95 LYS A CA 1
ATOM 760 C C . LYS A 1 95 ? -24.260 -1.274 13.128 1.00 92.44 95 LYS A C 1
ATOM 762 O O . LYS A 1 95 ? -23.213 -0.686 13.397 1.00 92.44 95 LYS A O 1
ATOM 767 N N . GLN A 1 96 ? -25.450 -0.831 13.520 1.00 86.50 96 GLN A N 1
ATOM 768 C CA . GLN A 1 96 ? -25.591 0.300 14.424 1.00 86.50 96 GLN A CA 1
ATOM 769 C C . GLN A 1 96 ? -24.772 0.047 15.700 1.00 86.50 96 GLN A C 1
ATOM 771 O O . GLN A 1 96 ? -24.771 -1.062 16.230 1.00 86.50 96 GLN A O 1
ATOM 776 N N . HIS A 1 97 ? -24.097 1.090 16.175 1.00 88.56 97 HIS A N 1
ATOM 777 C CA . HIS A 1 97 ? -23.211 1.076 17.341 1.00 88.56 97 HIS A CA 1
ATOM 778 C C . HIS A 1 97 ? -21.875 0.336 17.186 1.00 88.56 97 HIS A C 1
ATOM 780 O O . HIS A 1 97 ? -21.212 0.117 18.195 1.00 88.56 97 HIS A O 1
ATOM 786 N N . GLN A 1 98 ? -21.444 0.020 15.963 1.00 93.62 98 GLN A N 1
ATOM 787 C CA . GLN A 1 98 ? -20.066 -0.413 15.741 1.00 93.62 98 GLN A CA 1
ATOM 788 C C . GLN A 1 98 ? -19.121 0.767 15.510 1.00 93.62 98 GLN A C 1
ATOM 790 O O . GLN A 1 98 ? -19.493 1.755 14.869 1.00 93.62 98 GLN A O 1
ATOM 795 N N . ASN A 1 99 ? -17.892 0.649 16.008 1.00 94.69 99 ASN A N 1
ATOM 796 C CA . ASN A 1 99 ? -16.806 1.558 15.662 1.00 94.69 99 ASN A CA 1
ATOM 797 C C . ASN A 1 99 ? -16.217 1.168 14.310 1.00 94.69 99 ASN A C 1
ATOM 799 O O . ASN A 1 99 ? -15.937 -0.004 14.060 1.00 94.69 99 ASN A O 1
ATOM 803 N N . ILE A 1 100 ? -16.001 2.159 13.451 1.00 97.19 100 ILE A N 1
ATOM 804 C CA . ILE A 1 100 ? -15.456 1.952 12.109 1.00 97.19 100 ILE A CA 1
ATOM 805 C C . ILE A 1 100 ? -14.246 2.852 11.940 1.00 97.19 100 ILE A C 1
ATOM 807 O O . ILE A 1 100 ? -14.301 4.045 12.252 1.00 97.19 100 ILE A O 1
ATOM 811 N N . VAL A 1 101 ? -13.166 2.293 11.408 1.00 98.00 101 VAL A N 1
ATOM 812 C CA . VAL A 1 101 ? -12.002 3.064 10.974 1.00 98.00 101 VAL A CA 1
ATOM 813 C C . VAL A 1 101 ? -11.795 2.817 9.491 1.00 98.00 101 VAL A C 1
ATOM 815 O O . VAL A 1 101 ? -11.634 1.679 9.067 1.00 98.00 101 VAL A O 1
ATOM 818 N N . VAL A 1 102 ? -11.779 3.889 8.706 1.00 98.19 102 VAL A N 1
ATOM 819 C CA . VAL A 1 102 ? -11.339 3.866 7.311 1.00 98.19 102 VAL A CA 1
ATOM 820 C C . VAL A 1 102 ? -9.964 4.510 7.263 1.00 98.19 102 VAL A C 1
ATOM 822 O O . VAL A 1 102 ? -9.805 5.673 7.637 1.00 98.19 102 VAL A O 1
ATOM 825 N N . PHE A 1 103 ? -8.975 3.747 6.826 1.00 98.44 103 PHE A N 1
ATOM 826 C CA . PHE A 1 103 ? -7.594 4.174 6.672 1.00 98.44 103 PHE A CA 1
ATOM 827 C C . PHE A 1 103 ? -7.242 4.159 5.187 1.00 98.44 103 PHE A C 1
ATOM 829 O O . PHE A 1 103 ? -7.522 3.184 4.501 1.00 98.44 103 PHE A O 1
ATOM 836 N N . VAL A 1 104 ? -6.641 5.229 4.684 1.00 98.31 104 VAL A N 1
ATOM 837 C CA . VAL A 1 104 ? -6.222 5.370 3.286 1.00 98.31 104 VAL A CA 1
ATOM 838 C C . VAL A 1 104 ? -4.751 5.751 3.273 1.00 98.31 104 VAL A C 1
ATOM 840 O O . VAL A 1 104 ? -4.337 6.597 4.064 1.00 98.31 104 VAL A O 1
ATOM 843 N N . GLY A 1 105 ? -3.972 5.164 2.373 1.00 98.19 105 GLY A N 1
ATOM 844 C CA . GLY A 1 105 ? -2.549 5.457 2.228 1.00 98.19 105 GLY A CA 1
ATOM 845 C C . GLY A 1 105 ? -2.064 5.333 0.785 1.00 98.19 105 GLY A C 1
ATOM 846 O O . GLY A 1 105 ? -2.652 4.595 -0.009 1.00 98.19 105 GLY A O 1
ATOM 847 N N . THR A 1 106 ? -1.005 6.068 0.449 1.00 98.12 106 THR A N 1
ATOM 848 C CA . THR A 1 106 ? -0.264 5.904 -0.814 1.00 98.12 106 THR A CA 1
ATOM 849 C C . THR A 1 106 ? 0.591 4.635 -0.787 1.00 98.12 106 THR A C 1
ATOM 851 O O . THR A 1 106 ? 0.792 4.035 0.271 1.00 98.12 106 THR A O 1
ATOM 854 N N . ASP A 1 107 ? 1.101 4.227 -1.943 1.00 95.75 107 ASP A N 1
ATOM 855 C CA . ASP A 1 107 ? 2.143 3.200 -2.083 1.00 95.75 107 ASP A CA 1
ATOM 856 C C . ASP A 1 107 ? 3.357 3.492 -1.193 1.00 95.75 107 ASP A C 1
ATOM 858 O O . ASP A 1 107 ? 3.756 2.618 -0.428 1.00 95.75 107 ASP A O 1
ATOM 862 N N . GLY A 1 108 ? 3.811 4.746 -1.112 1.00 96.06 108 GLY A N 1
ATOM 863 C CA . GLY A 1 108 ? 4.866 5.137 -0.172 1.00 96.06 108 GLY A CA 1
ATOM 864 C C . GLY A 1 108 ? 4.579 4.806 1.304 1.00 96.06 108 GLY A C 1
ATOM 865 O O . GLY A 1 108 ? 5.514 4.660 2.092 1.00 96.06 108 GLY A O 1
ATOM 866 N N . PHE A 1 109 ? 3.310 4.642 1.707 1.00 97.69 109 PHE A N 1
ATOM 867 C CA . PHE A 1 109 ? 2.942 4.086 3.017 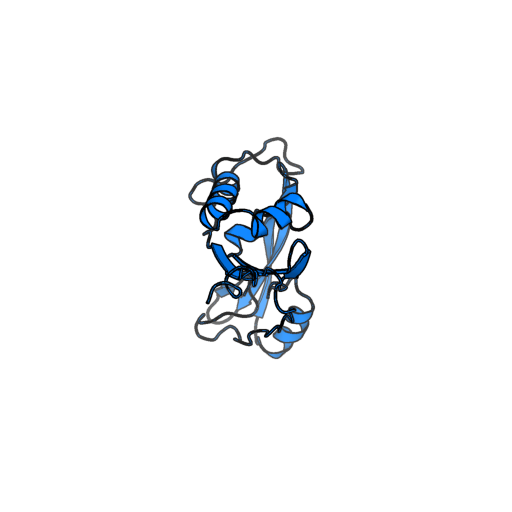1.00 97.69 109 PHE A CA 1
ATOM 868 C C . PHE A 1 109 ? 2.936 2.548 3.022 1.00 97.69 109 PHE A C 1
ATOM 870 O O . PHE A 1 109 ? 3.516 1.919 3.916 1.00 97.69 109 PHE A O 1
ATOM 877 N N . PHE A 1 110 ? 2.243 1.942 2.057 1.00 96.94 110 PHE A N 1
ATOM 878 C CA . PHE A 1 110 ? 1.990 0.500 2.037 1.00 96.94 110 PHE A CA 1
ATOM 879 C C . PHE A 1 110 ? 3.233 -0.333 1.701 1.00 96.94 110 PHE A C 1
ATOM 881 O O . PHE A 1 110 ? 3.401 -1.397 2.290 1.00 96.94 110 PHE A O 1
ATOM 888 N N . ASP A 1 111 ? 4.162 0.183 0.896 1.00 95.31 111 ASP A N 1
ATOM 889 C CA . ASP A 1 111 ? 5.442 -0.469 0.579 1.00 95.31 111 ASP A CA 1
ATOM 890 C C . ASP A 1 111 ? 6.359 -0.623 1.803 1.00 95.31 111 ASP A C 1
ATOM 892 O O . ASP A 1 111 ? 7.260 -1.463 1.817 1.00 95.31 111 ASP A O 1
ATOM 896 N N . MET A 1 112 ? 6.106 0.153 2.862 1.00 96.50 112 MET A N 1
ATOM 897 C CA . MET A 1 112 ? 6.819 0.087 4.141 1.00 96.50 112 MET A CA 1
ATOM 898 C C . MET A 1 112 ? 5.964 -0.474 5.283 1.00 96.50 112 MET A C 1
ATOM 900 O O . MET A 1 112 ? 6.356 -0.364 6.450 1.00 96.50 112 MET A O 1
ATOM 904 N N . THR A 1 113 ? 4.817 -1.087 4.980 1.00 96.56 113 THR A N 1
ATOM 905 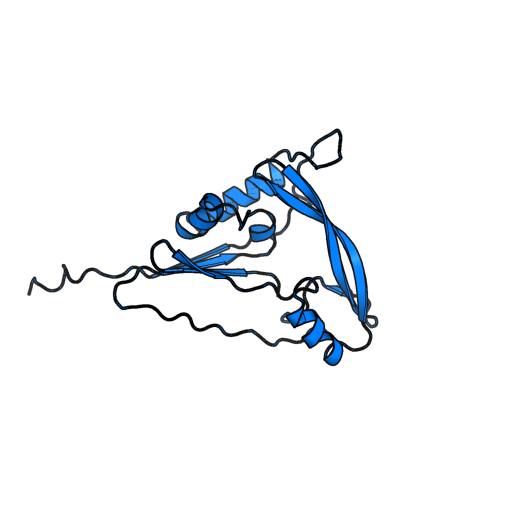C CA . THR A 1 113 ? 3.915 -1.711 5.960 1.00 96.56 113 THR A CA 1
ATOM 906 C C . THR A 1 113 ? 3.786 -3.214 5.705 1.00 96.56 113 THR A C 1
ATOM 908 O O . THR A 1 113 ? 3.346 -3.632 4.639 1.00 96.56 113 THR A O 1
ATOM 911 N N . LEU A 1 114 ? 4.142 -4.052 6.688 1.00 96.25 114 LEU A N 1
ATOM 912 C CA . LEU A 1 114 ? 3.990 -5.510 6.564 1.00 96.25 114 LEU A CA 1
ATOM 913 C C . LEU A 1 114 ? 2.531 -5.891 6.806 1.00 96.25 114 LEU A C 1
ATOM 915 O O . LEU A 1 114 ? 2.086 -5.981 7.946 1.00 96.25 114 LEU A O 1
ATOM 919 N N . LEU A 1 115 ? 1.773 -6.099 5.733 1.00 94.06 115 LEU A N 1
ATOM 920 C CA . LEU A 1 115 ? 0.346 -6.427 5.821 1.00 94.06 115 LEU A CA 1
ATOM 921 C C . LEU A 1 115 ? 0.063 -7.835 6.375 1.00 94.06 115 LEU A C 1
ATOM 923 O O . LEU A 1 115 ? -1.086 -8.146 6.684 1.00 94.06 115 LEU A O 1
ATOM 9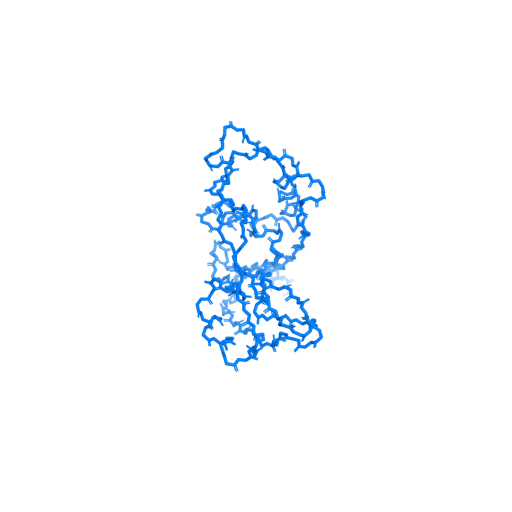27 N N . ASP A 1 116 ? 1.084 -8.682 6.504 1.00 94.19 116 ASP A N 1
ATOM 928 C CA . ASP A 1 116 ? 1.022 -9.996 7.146 1.00 94.19 116 ASP A CA 1
ATOM 929 C C . ASP A 1 116 ? 1.369 -9.962 8.647 1.00 94.19 116 ASP A C 1
ATOM 931 O O . ASP A 1 116 ? 1.107 -10.936 9.359 1.00 94.19 116 ASP A O 1
ATOM 935 N N . ASP A 1 117 ? 1.890 -8.842 9.158 1.00 96.25 117 ASP A N 1
ATOM 936 C CA . ASP A 1 117 ? 2.108 -8.630 10.587 1.00 96.25 117 ASP A CA 1
ATOM 937 C C . ASP A 1 117 ? 0.863 -8.009 11.242 1.00 96.25 117 ASP A C 1
ATOM 939 O O . ASP A 1 117 ? 0.424 -6.903 10.920 1.00 96.25 117 ASP A O 1
ATOM 943 N N . ALA A 1 118 ? 0.286 -8.721 12.211 1.00 95.31 118 ALA A N 1
ATOM 944 C CA . ALA A 1 118 ? -0.940 -8.286 12.874 1.00 95.31 118 ALA A CA 1
ATOM 945 C C . ALA A 1 118 ? -0.782 -6.953 13.628 1.00 95.31 118 ALA A C 1
ATOM 947 O O . ALA A 1 118 ? -1.741 -6.186 13.705 1.00 95.31 118 ALA A O 1
ATOM 948 N N . ASN A 1 119 ? 0.401 -6.644 14.170 1.00 95.69 119 ASN A N 1
ATOM 949 C CA . ASN A 1 119 ? 0.616 -5.378 14.872 1.00 95.69 119 ASN A CA 1
ATOM 950 C C . ASN A 1 119 ? 0.689 -4.215 13.882 1.00 95.69 119 ASN A C 1
ATOM 952 O O . ASN A 1 119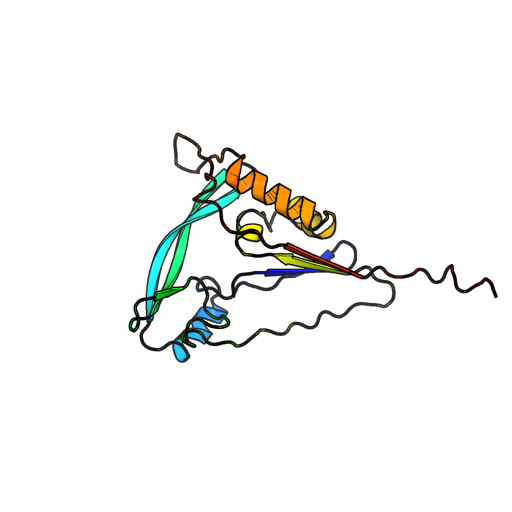 ? 0.089 -3.174 14.129 1.00 95.69 119 ASN A O 1
ATOM 956 N N . GLU A 1 120 ? 1.355 -4.402 12.740 1.00 95.25 120 GLU A N 1
ATOM 957 C CA . GLU A 1 120 ? 1.380 -3.416 11.651 1.00 95.25 120 GLU A CA 1
ATOM 958 C C . GLU A 1 120 ? -0.023 -3.123 11.111 1.00 95.25 120 GLU A C 1
ATOM 960 O O . GLU A 1 120 ? -0.391 -1.963 10.905 1.00 95.25 120 GLU A O 1
ATOM 965 N N . VAL A 1 121 ? -0.840 -4.165 10.946 1.00 96.69 121 VAL A N 1
ATOM 966 C CA . VAL A 1 121 ? -2.239 -4.006 10.539 1.00 96.69 121 VAL A CA 1
ATOM 967 C C . VAL A 1 121 ? -3.034 -3.234 11.592 1.00 96.69 121 VAL A C 1
ATOM 969 O O . VAL A 1 121 ? -3.756 -2.291 11.259 1.00 96.69 121 VAL A O 1
ATOM 972 N N . MET A 1 122 ? -2.874 -3.575 12.871 1.00 97.00 122 MET A N 1
ATOM 973 C CA . MET A 1 122 ? -3.572 -2.884 13.959 1.00 97.00 122 MET A CA 1
ATOM 974 C C . MET A 1 122 ? -3.078 -1.452 14.181 1.00 97.00 122 MET A C 1
ATOM 976 O O . MET A 1 122 ? -3.856 -0.602 14.618 1.00 97.00 122 MET A O 1
ATOM 980 N N . ASP A 1 123 ? -1.836 -1.136 13.828 1.00 96.56 123 ASP A N 1
ATOM 981 C CA . ASP A 1 123 ? -1.313 0.227 13.867 1.00 96.56 123 ASP A CA 1
ATOM 982 C C . ASP A 1 123 ? -2.083 1.160 12.927 1.00 96.56 123 ASP A C 1
ATOM 984 O O . ASP A 1 123 ? -2.346 2.303 13.300 1.00 96.56 123 ASP A O 1
ATOM 988 N N . MET A 1 124 ? -2.532 0.688 11.756 1.00 96.75 124 MET A N 1
ATOM 989 C CA . MET A 1 124 ? -3.404 1.481 10.873 1.00 96.75 124 MET A CA 1
ATOM 990 C C . MET A 1 124 ? -4.714 1.876 11.574 1.00 96.75 124 MET A C 1
A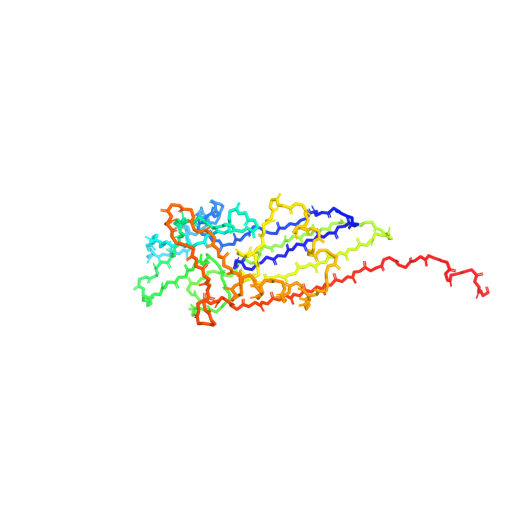TOM 992 O O . MET A 1 124 ? -5.195 3.008 11.446 1.00 96.75 124 MET A O 1
ATOM 996 N N . LYS A 1 125 ? -5.282 0.960 12.367 1.00 96.31 125 LYS A N 1
ATOM 997 C CA . LYS A 1 125 ? -6.490 1.223 13.154 1.00 96.31 125 LYS A CA 1
ATOM 998 C C . LYS A 1 125 ? -6.210 2.138 14.345 1.00 96.31 125 LYS A C 1
ATOM 1000 O O . LYS A 1 125 ? -7.007 3.038 14.620 1.00 96.31 125 LYS A O 1
ATOM 1005 N N . ASN A 1 126 ? -5.118 1.920 15.068 1.00 96.38 126 ASN A N 1
ATOM 1006 C CA . ASN A 1 126 ? -4.896 2.520 16.384 1.00 96.38 126 ASN A CA 1
ATOM 1007 C C . ASN A 1 126 ? -4.173 3.870 16.313 1.00 96.38 126 ASN A C 1
ATOM 1009 O O . ASN A 1 126 ? -4.565 4.810 17.008 1.00 96.38 126 ASN A O 1
ATOM 1013 N N . ASN A 1 127 ? -3.190 4.013 15.426 1.00 97.19 127 ASN A N 1
ATOM 1014 C CA . ASN A 1 127 ? -2.375 5.222 15.338 1.00 97.19 127 ASN A CA 1
ATOM 1015 C C . ASN A 1 127 ? -3.121 6.369 14.655 1.00 97.19 127 ASN A C 1
ATOM 1017 O O . ASN A 1 127 ? -4.040 6.172 13.853 1.00 97.19 127 ASN A O 1
ATOM 1021 N N . SER A 1 128 ? -2.741 7.604 14.979 1.00 97.56 128 SER A N 1
ATOM 1022 C CA . SER A 1 128 ? -3.191 8.756 14.201 1.00 97.56 128 SER A CA 1
ATOM 1023 C C . SER A 1 128 ? -2.567 8.715 12.800 1.00 97.56 128 SER A C 1
ATOM 1025 O O . SER A 1 128 ? -1.491 8.151 12.618 1.00 97.56 128 SER A O 1
ATOM 1027 N N . ALA A 1 129 ? -3.194 9.363 11.810 1.00 97.62 129 ALA A N 1
ATOM 1028 C CA . ALA A 1 129 ? -2.617 9.458 10.463 1.00 97.62 129 ALA A CA 1
ATOM 1029 C C . ALA A 1 129 ? -1.199 10.067 10.475 1.00 97.62 129 ALA A C 1
ATOM 1031 O O . ALA A 1 129 ? -0.328 9.640 9.722 1.00 97.62 129 ALA A O 1
ATOM 1032 N N . VAL A 1 130 ? -0.953 11.027 11.376 1.00 98.12 130 VAL A N 1
ATOM 1033 C CA . VAL A 1 130 ? 0.358 11.666 11.557 1.00 98.12 130 VAL A CA 1
ATOM 1034 C C . VAL A 1 130 ? 1.388 10.682 12.104 1.00 98.12 130 VAL A C 1
ATOM 1036 O O . VAL A 1 130 ? 2.521 10.663 11.629 1.00 98.12 130 VAL A O 1
ATOM 1039 N N . ASP A 1 131 ? 1.018 9.870 13.093 1.00 98.12 131 ASP A N 1
ATOM 1040 C CA . ASP A 1 131 ? 1.940 8.900 13.688 1.00 98.12 131 ASP A CA 1
ATOM 1041 C C . ASP A 1 131 ? 2.237 7.754 12.716 1.00 98.12 131 ASP A C 1
ATOM 1043 O O . ASP A 1 131 ? 3.393 7.352 12.590 1.00 98.12 131 ASP A O 1
ATOM 1047 N N . SER A 1 132 ? 1.236 7.303 11.951 1.00 98.06 132 SER A N 1
ATOM 1048 C CA . SER A 1 132 ? 1.416 6.329 10.869 1.00 98.06 132 SER A CA 1
ATOM 1049 C C . SER A 1 132 ? 2.373 6.844 9.789 1.00 98.06 132 SER A C 1
ATOM 1051 O O . SER A 1 132 ? 3.321 6.146 9.430 1.00 98.06 132 SER A O 1
ATOM 1053 N N . ALA A 1 133 ? 2.193 8.084 9.318 1.00 97.69 133 ALA A N 1
ATOM 1054 C CA . ALA A 1 133 ? 3.091 8.686 8.331 1.00 97.69 133 ALA A CA 1
ATOM 1055 C C . ALA A 1 133 ? 4.526 8.830 8.868 1.00 97.69 133 ALA A C 1
ATOM 1057 O O . ALA A 1 133 ? 5.481 8.484 8.178 1.00 97.69 133 ALA A O 1
ATOM 1058 N N . LYS A 1 134 ? 4.694 9.265 10.126 1.00 97.06 134 LYS A N 1
ATOM 1059 C CA . LYS A 1 134 ? 6.016 9.368 10.772 1.00 97.06 134 LYS A CA 1
ATOM 1060 C C . LYS A 1 134 ? 6.697 8.013 10.937 1.00 97.06 134 LYS A C 1
ATOM 1062 O O . LYS A 1 134 ? 7.908 7.930 10.757 1.00 97.06 134 LYS A O 1
ATOM 1067 N N . LYS A 1 135 ? 5.947 6.966 11.296 1.00 96.31 135 LYS A N 1
ATOM 1068 C CA . LYS A 1 135 ? 6.478 5.602 11.415 1.00 96.31 135 LYS A CA 1
ATOM 1069 C C . LYS A 1 135 ? 7.078 5.142 10.085 1.00 96.31 135 LYS A C 1
ATOM 1071 O O . LYS A 1 135 ? 8.203 4.649 10.061 1.00 96.31 135 LYS A O 1
ATOM 1076 N N . VAL A 1 136 ? 6.361 5.352 8.983 1.00 96.00 136 VAL A N 1
ATOM 1077 C CA . VAL A 1 136 ? 6.846 4.975 7.649 1.00 96.00 136 VAL A CA 1
ATOM 1078 C C . VAL A 1 136 ? 7.967 5.895 7.158 1.00 96.00 136 VAL A C 1
ATOM 1080 O O . VAL A 1 136 ? 8.947 5.417 6.598 1.00 96.00 136 VAL A O 1
ATOM 1083 N N . GLU A 1 137 ? 7.925 7.194 7.450 1.00 95.44 137 GLU A N 1
ATOM 1084 C CA . GLU A 1 137 ? 9.044 8.095 7.144 1.00 95.44 137 GLU A CA 1
ATOM 1085 C C . GLU A 1 137 ? 10.345 7.649 7.836 1.00 95.44 137 GLU A C 1
ATOM 1087 O O . GLU A 1 137 ? 11.421 7.679 7.233 1.00 95.44 137 GLU A O 1
ATOM 1092 N N . GLN A 1 138 ? 10.258 7.206 9.096 1.00 94.12 138 GLN A N 1
ATOM 1093 C CA . GLN A 1 138 ? 11.406 6.650 9.816 1.00 94.12 138 GLN A CA 1
ATOM 1094 C C . GLN A 1 138 ? 11.950 5.395 9.127 1.00 94.12 138 GLN A C 1
ATOM 1096 O O . GLN A 1 138 ? 13.167 5.239 9.049 1.00 94.12 138 GLN A O 1
ATOM 1101 N N . ARG A 1 139 ? 11.073 4.544 8.589 1.00 94.69 139 ARG A N 1
ATOM 1102 C CA . ARG A 1 139 ? 11.449 3.354 7.815 1.00 94.69 139 ARG A CA 1
ATOM 1103 C C . ARG A 1 139 ? 12.162 3.684 6.515 1.00 94.69 139 ARG A C 1
ATOM 1105 O O . ARG A 1 139 ? 13.184 3.073 6.229 1.00 94.69 139 ARG A O 1
ATOM 1112 N N . TRP A 1 140 ? 11.667 4.662 5.764 1.00 94.19 140 TRP A N 1
ATOM 1113 C CA . TRP A 1 140 ? 12.329 5.097 4.539 1.00 94.19 140 TRP A CA 1
ATOM 1114 C C . TRP A 1 140 ? 13.728 5.649 4.826 1.00 94.19 140 TRP A C 1
ATOM 1116 O O . TRP A 1 140 ? 14.706 5.156 4.278 1.00 94.19 140 TRP A O 1
ATOM 1126 N N . VAL A 1 141 ? 13.839 6.652 5.704 1.00 90.31 141 VAL A N 1
ATOM 1127 C CA . VAL A 1 141 ? 15.044 7.506 5.749 1.00 90.31 141 VAL A CA 1
ATOM 1128 C C . VAL A 1 141 ? 16.019 7.153 6.874 1.00 90.31 141 VAL A C 1
ATOM 1130 O O . VAL A 1 141 ? 17.206 7.459 6.796 1.00 90.31 141 VAL A O 1
ATOM 1133 N N . LYS A 1 142 ? 15.526 6.587 7.979 1.00 87.56 142 LYS A N 1
ATOM 1134 C CA . LYS A 1 142 ? 16.317 6.444 9.217 1.00 87.56 142 LYS A CA 1
ATOM 1135 C C . LYS A 1 142 ? 16.641 5.004 9.568 1.00 87.56 142 LYS A C 1
ATOM 1137 O O . LYS A 1 142 ? 17.546 4.778 10.368 1.00 87.56 142 LYS A O 1
ATOM 1142 N N . GLN A 1 143 ? 15.880 4.057 9.039 1.00 92.50 143 GLN A N 1
ATOM 1143 C CA . GLN A 1 143 ? 16.108 2.650 9.286 1.00 92.50 143 GLN A CA 1
ATOM 1144 C C . GLN A 1 143 ? 17.210 2.130 8.366 1.00 92.50 143 GLN A C 1
ATOM 1146 O O . GLN A 1 143 ? 17.213 2.394 7.167 1.00 92.50 143 GLN A O 1
ATOM 1151 N N . ASP A 1 144 ? 18.133 1.380 8.956 1.00 92.94 144 ASP A N 1
ATOM 1152 C CA . ASP A 1 144 ? 19.122 0.609 8.217 1.00 92.94 144 ASP A CA 1
ATOM 1153 C C . ASP A 1 144 ? 18.530 -0.771 7.919 1.00 92.94 144 ASP A C 1
ATOM 1155 O O . ASP A 1 144 ? 18.183 -1.523 8.839 1.00 92.94 144 ASP A O 1
ATOM 1159 N N . TRP A 1 145 ? 18.329 -1.070 6.638 1.00 94.38 145 TRP A N 1
ATOM 1160 C CA . TRP A 1 145 ? 17.707 -2.307 6.193 1.00 94.38 145 TRP A CA 1
ATOM 1161 C C . TRP A 1 145 ? 18.758 -3.351 5.883 1.00 94.38 145 TRP A C 1
ATOM 1163 O O . TRP A 1 145 ? 19.686 -3.126 5.109 1.00 94.38 145 TRP A O 1
ATOM 1173 N N . ARG A 1 146 ? 18.558 -4.557 6.412 1.00 95.06 146 ARG A N 1
ATOM 1174 C CA . ARG A 1 146 ? 19.290 -5.718 5.919 1.00 95.06 146 ARG A CA 1
ATOM 1175 C C . ARG A 1 146 ? 18.717 -6.126 4.565 1.00 95.06 146 ARG A C 1
ATOM 1177 O O . ARG A 1 146 ? 17.578 -6.586 4.501 1.00 95.06 146 ARG A O 1
ATOM 1184 N N . ILE A 1 147 ? 19.511 -6.019 3.507 1.00 93.56 147 ILE A N 1
ATOM 1185 C CA . ILE A 1 147 ? 19.118 -6.509 2.188 1.00 93.56 147 ILE A CA 1
ATOM 1186 C C . ILE A 1 147 ? 19.469 -7.995 2.082 1.00 93.56 147 ILE A C 1
ATOM 1188 O O . ILE A 1 147 ? 20.617 -8.409 2.251 1.00 93.56 147 ILE A O 1
ATOM 1192 N N . GLU A 1 148 ? 18.465 -8.831 1.846 1.00 93.00 148 GLU A N 1
ATOM 1193 C CA . GLU A 1 148 ? 18.653 -10.266 1.674 1.00 93.00 148 GLU A CA 1
ATOM 1194 C C . GLU A 1 148 ? 19.562 -10.559 0.474 1.00 93.00 148 GLU A C 1
ATOM 1196 O O . GLU A 1 148 ? 19.291 -10.151 -0.653 1.00 93.00 148 GLU A O 1
ATOM 1201 N N . GLY A 1 149 ? 20.641 -11.303 0.728 1.00 89.25 149 GLY A N 1
ATOM 1202 C CA . GLY A 1 149 ? 21.630 -11.652 -0.291 1.00 89.25 149 GLY A CA 1
ATOM 1203 C C . GLY A 1 149 ? 22.761 -10.636 -0.468 1.00 89.25 149 GLY A C 1
ATOM 1204 O O . GLY A 1 149 ? 23.638 -10.885 -1.292 1.00 89.25 149 GLY A O 1
ATOM 1205 N N . GLU A 1 150 ? 22.789 -9.548 0.307 1.00 89.06 150 GLU A N 1
ATOM 1206 C CA . GLU A 1 150 ? 23.895 -8.581 0.318 1.00 89.06 150 GLU A CA 1
ATOM 1207 C C . GLU A 1 150 ? 24.689 -8.642 1.630 1.00 89.06 150 GLU A C 1
ATOM 1209 O O . GLU A 1 150 ? 24.156 -8.990 2.688 1.00 89.06 150 GLU A O 1
ATOM 1214 N N . GLU A 1 151 ? 25.994 -8.360 1.549 1.00 80.19 151 GLU A N 1
ATOM 1215 C CA . GLU A 1 151 ? 26.891 -8.352 2.715 1.00 80.19 151 GLU A CA 1
ATOM 1216 C C . GLU A 1 151 ? 26.717 -7.090 3.570 1.00 80.19 151 GLU A C 1
ATOM 1218 O O . GLU A 1 151 ? 26.898 -7.140 4.788 1.00 80.19 151 GLU A O 1
ATOM 1223 N N . GLU A 1 152 ? 26.328 -5.979 2.944 1.00 79.31 152 GLU A N 1
ATOM 1224 C CA . GLU A 1 152 ? 26.064 -4.698 3.594 1.00 79.31 152 GLU A CA 1
ATOM 1225 C C . GLU A 1 152 ? 24.568 -4.368 3.499 1.00 79.31 152 GLU A C 1
ATOM 1227 O O . GLU A 1 152 ? 23.911 -4.668 2.503 1.00 79.31 152 GLU A O 1
ATOM 1232 N N . GLY A 1 153 ? 24.020 -3.796 4.573 1.00 78.19 153 GLY A N 1
ATOM 1233 C CA . GLY A 1 153 ? 22.682 -3.212 4.562 1.00 78.19 153 GLY A CA 1
ATOM 1234 C C . GLY A 1 153 ? 22.673 -1.832 3.904 1.00 78.19 153 GLY A C 1
ATOM 1235 O O . GLY A 1 153 ? 23.704 -1.322 3.461 1.00 78.19 153 GLY A O 1
ATOM 1236 N N . GLY A 1 154 ? 21.504 -1.208 3.861 1.00 79.94 154 GLY A N 1
ATOM 1237 C CA . GLY A 1 154 ? 21.372 0.165 3.395 1.00 79.94 154 GLY A CA 1
ATOM 1238 C C . GLY A 1 154 ? 20.071 0.813 3.846 1.00 79.94 154 GLY A C 1
ATOM 1239 O O . GLY A 1 154 ? 19.086 0.143 4.140 1.00 79.94 154 GLY A O 1
ATOM 1240 N N . GLY A 1 155 ? 20.061 2.142 3.880 1.00 79.50 155 GLY A N 1
ATOM 1241 C CA . GLY A 1 155 ? 18.852 2.949 4.039 1.00 79.50 155 GLY A CA 1
ATOM 1242 C C . GLY A 1 155 ? 18.534 3.703 2.751 1.00 79.50 155 GLY A C 1
ATOM 1243 O O . GLY A 1 155 ? 19.404 3.872 1.892 1.00 79.50 155 GLY A O 1
ATOM 1244 N N . PHE A 1 156 ? 17.304 4.198 2.623 1.00 84.75 156 PHE A N 1
ATOM 1245 C CA . PHE A 1 156 ? 16.989 5.163 1.574 1.00 84.75 156 PHE A CA 1
ATOM 1246 C C . PHE A 1 156 ? 17.407 6.552 2.054 1.00 84.75 156 PHE A C 1
ATOM 1248 O O . PHE A 1 156 ? 17.268 6.894 3.228 1.00 84.75 156 PHE A O 1
ATOM 1255 N N . ASP A 1 157 ? 17.939 7.371 1.154 1.00 82.94 157 ASP A N 1
ATOM 1256 C CA . ASP A 1 157 ? 18.135 8.787 1.448 1.00 82.94 157 ASP A CA 1
ATOM 1257 C C . ASP A 1 157 ? 16.845 9.577 1.161 1.00 82.94 157 ASP A C 1
ATOM 1259 O O . ASP A 1 157 ? 15.861 9.057 0.633 1.00 82.94 157 ASP A O 1
ATOM 1263 N N . GLU A 1 158 ? 16.840 10.871 1.485 1.00 82.62 158 GLU A N 1
ATOM 1264 C CA . GLU A 1 158 ? 15.685 11.740 1.218 1.00 82.62 158 GLU A CA 1
ATOM 1265 C C . GLU A 1 158 ? 15.323 11.853 -0.274 1.00 82.62 158 GLU A C 1
ATOM 1267 O O . GLU A 1 158 ? 14.234 12.323 -0.592 1.00 82.62 158 GLU A O 1
ATOM 1272 N N . LYS A 1 159 ? 16.215 11.449 -1.189 1.00 84.88 159 LYS A N 1
ATOM 1273 C CA . LYS A 1 159 ? 15.988 11.495 -2.641 1.00 84.88 159 LYS A CA 1
ATOM 1274 C C . LYS A 1 159 ? 15.411 10.197 -3.194 1.00 84.88 159 LYS A C 1
ATOM 1276 O O . LYS A 1 159 ? 14.845 10.222 -4.280 1.00 84.88 159 LYS A O 1
ATOM 1281 N N . ASN A 1 160 ? 15.586 9.093 -2.473 1.00 84.12 160 ASN A N 1
ATOM 1282 C CA . ASN A 1 160 ? 15.150 7.757 -2.864 1.00 84.12 160 ASN A CA 1
ATOM 1283 C C . ASN A 1 160 ? 14.003 7.234 -1.985 1.00 84.12 160 ASN A C 1
ATOM 1285 O O . ASN A 1 160 ? 13.684 6.050 -2.048 1.00 84.12 160 ASN A O 1
ATOM 1289 N N . ARG A 1 161 ? 13.395 8.098 -1.161 1.00 90.25 161 ARG A N 1
ATOM 1290 C CA . ARG A 1 161 ? 12.127 7.805 -0.487 1.00 90.25 161 ARG A CA 1
ATOM 1291 C C . ARG A 1 161 ? 10.950 8.149 -1.388 1.00 90.25 161 ARG A C 1
ATOM 1293 O O . ARG A 1 161 ? 11.021 9.115 -2.145 1.00 90.25 161 ARG A O 1
ATOM 1300 N N . ASP A 1 162 ? 9.867 7.410 -1.225 1.00 92.81 162 ASP A N 1
ATOM 1301 C CA . ASP A 1 162 ? 8.600 7.731 -1.867 1.00 92.81 162 ASP A CA 1
ATOM 1302 C C . ASP A 1 162 ? 7.802 8.791 -1.082 1.00 92.81 162 ASP A C 1
ATOM 1304 O O . ASP A 1 162 ? 8.062 9.060 0.101 1.00 92.81 162 ASP A O 1
ATOM 1308 N N . ASP A 1 163 ? 6.820 9.400 -1.742 1.00 94.81 163 ASP A N 1
ATOM 1309 C CA . ASP A 1 163 ? 5.884 10.332 -1.130 1.00 94.81 163 ASP A CA 1
ATOM 1310 C C . ASP A 1 163 ? 4.858 9.585 -0.260 1.00 94.81 163 ASP A C 1
ATOM 1312 O O . ASP A 1 163 ? 4.176 8.645 -0.673 1.00 94.81 163 ASP A O 1
ATOM 1316 N N . ILE A 1 164 ? 4.701 10.047 0.982 1.00 97.12 164 ILE A N 1
ATOM 1317 C CA . ILE A 1 164 ? 3.831 9.405 1.973 1.00 97.12 164 ILE A CA 1
ATOM 1318 C C . ILE A 1 164 ? 2.572 10.248 2.164 1.00 97.12 164 ILE A C 1
ATOM 1320 O O . ILE A 1 164 ? 2.608 11.328 2.760 1.00 97.12 164 ILE A O 1
ATOM 1324 N N . GLY A 1 165 ? 1.434 9.728 1.712 1.00 97.81 165 GLY A N 1
ATOM 1325 C CA . GLY A 1 165 ? 0.110 10.264 2.015 1.00 97.81 165 GLY A CA 1
ATOM 1326 C C . GLY A 1 165 ? -0.671 9.299 2.897 1.00 97.81 165 GLY A C 1
ATOM 1327 O O . GLY A 1 165 ? -0.758 8.118 2.581 1.00 97.81 165 GLY A O 1
ATOM 1328 N N . VAL A 1 166 ? -1.262 9.795 3.989 1.00 98.38 166 VAL A N 1
ATOM 1329 C CA . VAL A 1 166 ? -2.126 9.003 4.881 1.00 98.38 166 VAL A CA 1
ATOM 1330 C C . VAL A 1 166 ? -3.369 9.803 5.266 1.00 98.38 166 VAL A C 1
ATOM 1332 O O . VAL A 1 166 ? -3.278 10.956 5.691 1.00 98.38 166 VAL A O 1
ATOM 1335 N N . GLY A 1 167 ? -4.536 9.172 5.165 1.00 98.12 167 GLY A N 1
ATOM 1336 C CA . GLY A 1 167 ? -5.822 9.683 5.624 1.00 98.12 167 GLY A CA 1
ATOM 1337 C C . GLY A 1 167 ? -6.501 8.688 6.560 1.00 98.12 167 GLY A C 1
ATOM 1338 O O . GLY A 1 167 ? -6.427 7.480 6.359 1.00 98.12 167 GLY A O 1
ATOM 1339 N N . LYS A 1 168 ? -7.186 9.188 7.591 1.00 97.81 168 LYS A N 1
ATOM 1340 C CA . LYS A 1 168 ? -7.930 8.346 8.532 1.00 97.81 168 LYS A CA 1
ATOM 1341 C C . LYS A 1 168 ? -9.263 8.983 8.891 1.00 97.81 168 LYS A C 1
ATOM 1343 O O . LYS A 1 168 ? -9.314 10.154 9.264 1.00 97.81 168 LYS A O 1
ATOM 1348 N N . ILE A 1 169 ? -10.325 8.194 8.814 1.00 97.12 169 ILE A N 1
ATOM 1349 C CA . ILE A 1 169 ? -11.679 8.564 9.218 1.00 97.12 169 ILE A CA 1
ATOM 1350 C C . ILE A 1 169 ? -12.125 7.571 10.285 1.00 97.12 169 ILE A C 1
ATOM 1352 O O . ILE A 1 169 ? -12.115 6.365 10.051 1.00 97.12 169 ILE A O 1
ATOM 1356 N N . THR A 1 170 ? -12.544 8.077 11.442 1.00 95.75 170 THR A N 1
ATOM 1357 C CA . THR A 1 170 ? -13.090 7.253 12.524 1.00 95.75 170 THR A CA 1
ATOM 1358 C C . THR A 1 170 ? -14.556 7.602 12.736 1.00 95.75 170 THR A C 1
ATOM 1360 O O . THR A 1 170 ? -14.893 8.752 13.022 1.00 95.75 170 THR A O 1
ATOM 1363 N N . LEU A 1 171 ? -15.425 6.601 12.635 1.00 93.00 171 LEU A N 1
ATOM 1364 C CA . LEU A 1 171 ? -16.829 6.688 13.017 1.00 93.00 171 LEU A CA 1
ATOM 1365 C C . LEU A 1 171 ? -16.981 5.986 14.363 1.00 93.00 171 LEU A C 1
ATOM 1367 O O . LEU A 1 171 ? -16.835 4.770 14.458 1.00 93.00 171 LEU A O 1
ATOM 1371 N N . ILE A 1 172 ? -17.235 6.770 15.407 1.00 86.69 172 ILE A N 1
ATOM 1372 C CA . ILE A 1 172 ? -17.407 6.257 16.766 1.00 86.69 172 ILE A CA 1
ATOM 1373 C C . ILE A 1 172 ? -18.897 6.110 17.036 1.00 86.69 172 ILE A C 1
ATOM 1375 O O . ILE A 1 172 ? -19.670 7.065 16.890 1.00 86.69 172 ILE A O 1
ATOM 1379 N N . ALA A 1 173 ? -19.293 4.918 17.465 1.00 83.12 173 ALA A N 1
ATOM 1380 C CA . ALA A 1 173 ? -20.627 4.676 17.970 1.00 83.12 173 ALA A CA 1
ATOM 1381 C C . ALA A 1 173 ? -20.886 5.544 19.207 1.00 83.12 173 ALA A C 1
ATOM 1383 O O . ALA A 1 173 ? -20.202 5.423 20.221 1.00 83.12 173 ALA A O 1
ATOM 1384 N N . LYS A 1 174 ? -21.894 6.420 19.159 1.00 71.50 174 LYS A N 1
ATOM 1385 C CA . LYS A 1 174 ? -22.365 7.073 20.385 1.00 71.50 174 LYS A CA 1
ATOM 1386 C C . LYS A 1 174 ? -23.092 6.034 21.239 1.00 71.50 174 LYS A C 1
ATOM 1388 O O . LYS A 1 174 ? -24.002 5.367 20.742 1.00 71.50 174 LYS A O 1
ATOM 1393 N N . SER A 1 175 ? -22.704 5.912 22.508 1.00 62.91 175 SER A N 1
ATOM 1394 C CA . SER A 1 175 ? -23.518 5.214 23.500 1.00 62.91 175 SER A CA 1
ATOM 1395 C C . SER A 1 175 ? -24.792 6.029 23.760 1.00 62.91 175 SER A C 1
ATOM 1397 O O . SER A 1 175 ? -24.756 7.260 23.840 1.00 62.91 175 SER A O 1
ATOM 1399 N N . ASP A 1 176 ? -25.935 5.353 23.887 1.00 60.94 176 ASP A N 1
ATOM 1400 C CA . ASP A 1 176 ? -27.235 5.978 24.187 1.00 60.94 176 ASP A CA 1
ATOM 1401 C C . ASP A 1 176 ? -27.328 6.540 25.627 1.00 60.94 176 ASP A C 1
ATOM 1403 O O . ASP A 1 176 ? -28.378 7.025 26.046 1.00 60.94 176 ASP A O 1
ATOM 1407 N N . GLU A 1 177 ? -26.234 6.546 26.394 1.00 55.88 177 GLU A N 1
ATOM 1408 C CA . GLU A 1 177 ? -26.215 6.985 27.798 1.00 55.88 177 GLU A CA 1
ATOM 1409 C C . GLU A 1 177 ? -26.525 8.480 27.994 1.00 55.88 177 GLU A C 1
ATOM 1411 O O . GLU A 1 177 ? -26.869 8.894 29.096 1.00 55.88 177 GLU A O 1
ATOM 1416 N N . ASN A 1 178 ? -26.519 9.289 26.928 1.00 50.66 178 ASN A N 1
ATOM 1417 C CA . ASN A 1 178 ? -26.942 10.696 26.972 1.00 50.66 178 ASN A CA 1
ATOM 1418 C C . ASN A 1 178 ? -28.429 10.929 26.633 1.00 50.66 178 ASN A C 1
ATOM 1420 O O . ASN A 1 178 ? -28.838 12.078 26.468 1.00 50.66 178 ASN A O 1
ATOM 1424 N N . ARG A 1 179 ? -29.253 9.877 26.499 1.00 47.75 179 ARG A N 1
ATOM 1425 C CA . ARG A 1 179 ? -30.691 10.002 26.173 1.00 47.75 179 ARG A CA 1
ATOM 1426 C C . ARG A 1 179 ? -31.657 9.819 27.349 1.00 47.75 179 ARG A C 1
ATOM 1428 O O . ARG A 1 179 ? -32.859 9.935 27.139 1.00 47.75 179 ARG A O 1
ATOM 1435 N N . LEU A 1 180 ? -31.168 9.581 28.568 1.00 48.34 180 LEU A N 1
ATOM 1436 C CA . LEU A 1 180 ? -32.014 9.365 29.757 1.00 48.34 180 LEU A CA 1
ATOM 1437 C C . LEU A 1 180 ? -32.093 10.562 30.726 1.00 48.34 180 LEU A C 1
ATOM 1439 O O . LEU A 1 180 ? -32.562 10.405 31.850 1.00 48.34 180 LEU A O 1
ATOM 1443 N N . THR A 1 181 ? -31.690 11.765 30.312 1.00 49.75 181 THR A N 1
ATOM 1444 C CA . THR A 1 181 ? -31.785 12.985 31.135 1.00 49.75 181 THR A CA 1
ATOM 1445 C C . THR A 1 181 ? -32.521 14.122 30.424 1.00 49.75 181 THR A C 1
ATOM 1447 O O . THR A 1 181 ? -31.938 15.162 30.133 1.00 49.75 181 THR A O 1
ATOM 1450 N N . THR A 1 182 ? -33.823 13.949 30.184 1.00 44.41 182 THR A N 1
ATOM 1451 C CA . THR A 1 182 ? -34.785 15.059 30.022 1.00 44.41 182 THR A CA 1
ATOM 1452 C C . THR A 1 182 ? -36.158 14.639 30.503 1.00 44.41 182 THR A C 1
ATOM 1454 O O . THR A 1 182 ? -36.597 13.555 30.058 1.00 44.41 182 THR A O 1
#

Organism: NCBI:txid1070528

Foldseek 3Di:
DAWKKWKDWALDGPDIDHAQFCVPVVNVVVLVPPQPAKDKDWDWDWADPDLAAIEIDTAIWIFHVVVTDTDRGQADPDPVCNHDHDDDDDDDDDDAQIKMKMKIKDCLLVSQADPPDSVSVVCSVPPDQVVSQVVSVCQQDPHFHHYPPDPGTHHHHPVRGDDIDMDMDIDGRDDCVVVPDD

pLDDT: mean 89.85, std 10.23, range [44.41, 98.44]

InterPro domains:
  IPR036457 PPM-type phosphatase-like domain superfamily [G3DSA:3.60.40.10] (1-177)
  IPR036457 PPM-type phosphatase-like domain superfamily [SSF81606] (1-123)

Secondary structure (DSSP, 8-state):
---EEEEEETTEEEEEPPP-BTTSHHHHHHHTTTSTTEEEEEEEEEEE-SSSEEEEEEEEEEEEETTEEEESBS--S-GGG-S------------TT--EEEEEE-HHHHTTS-TT-HHHHHHHHHS-HHHHHHHHHHHHHT--BEETT-SS-B---TTSPPP--EEEEEEPPPPGGGSS--

Sequence (182 aa):
GDSQTAVFIEDDLVYINTPHTMDNMAEVERVKHVIPNHYIVQVPRYAISSLTSMKKEETTYIVYSEPERMCMVTQSLGHLQMLPCEPEVKIVEYKQHQNIVVFVGTDGFFDMTLLDDANEVMDMKNNSAVDSAKKVEQRWVKQDWRIEGEEEGGGFDEKNRDDIGVGKITLIAKSDENRLTT

Radius of gyration: 19.57 Å; chains: 1; bounding box: 62×27×59 Å